Protein AF-0000000080866697 (afdb_homodimer)

Sequence (114 aa):
LCGCNLTGQSCESLSSALQSSNSVLRELDLSNNDLQDSGVKLLSDGLKSPNCQLQILLCGCNLTGQSCESLSSALQSSNSVLRELDLSNNDLQDSGVKLLSDGLKSPNCQLQIL

Secondary structure (DSSP,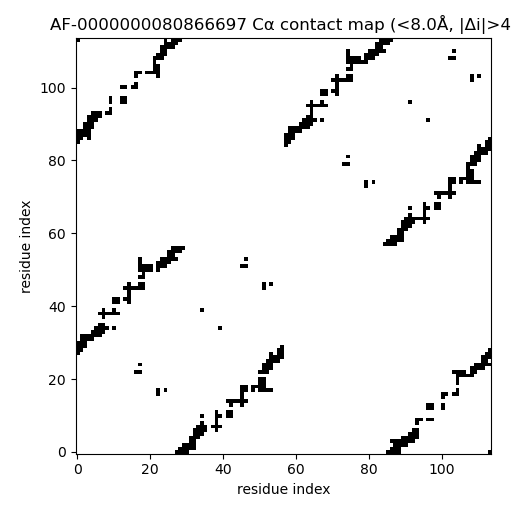 8-state):
-TTS--BGGGHHHHHHHHH-TT----B----SSB-HHHHHHHHHHHHTSTT----B-/-TTS--BTHHHHHHHHHHHSTT----B----SSB-HHHHHHHHHHHHTSTT----B-

InterPro domains:
  IPR001611 Leucine-rich repeat [PF13516] (22-44)
  IPR032675 Leucine-rich repeat domain superfamily [G3DSA:3.80.10.10] (1-57)
  IPR051261 NOD-like receptor [PTHR24106] (1-57)

pLDDT: mean 97.93, std 0.69, range [94.38, 98.69]

Solvent-accessible surface area (backbone atoms only — not comparable to full-atom values): 5248 Å² total; per-residue (Å²): 58,27,34,16,60,32,38,32,77,26,20,55,39,50,14,53,19,33,43,22,81,36,24,54,38,28,30,42,39,62,51,71,47,54,36,60,73,68,14,50,56,42,34,48,58,12,67,67,31,88,37,35,52,64,77,42,110,96,57,59,66,72,44,43,31,78,54,20,54,62,52,14,52,51,32,44,29,82,82,38,75,56,38,71,50,52,50,25,48,21,51,28,30,36,70,12,45,42,42,32,25,57,13,45,37,22,78,34,23,51,40,26,35,52

Structure (mmCIF, N/CA/C/O backbone):
data_AF-0000000080866697-model_v1
#
loop_
_entity.id
_entity.type
_entity.pdbx_description
1 polymer 'Uncharacterized protein'
#
loop_
_atom_site.group_PDB
_atom_site.id
_atom_site.type_symbol
_atom_site.label_atom_id
_atom_site.label_alt_id
_atom_site.label_comp_id
_atom_site.label_asym_id
_atom_site.label_entity_id
_atom_site.label_seq_id
_atom_site.pdbx_PDB_ins_code
_atom_site.Cartn_x
_atom_site.Cartn_y
_atom_site.Cartn_z
_atom_site.occupancy
_atom_site.B_iso_or_equiv
_atom_site.auth_seq_id
_atom_site.auth_comp_id
_atom_site.auth_asym_id
_atom_site.auth_atom_id
_atom_site.pdbx_PDB_model_num
ATOM 1 N N . LEU A 1 1 ? -0.791 -6.301 1.917 1 98.06 1 LEU A N 1
ATOM 2 C CA . LEU A 1 1 ? -0.668 -6.73 0.529 1 98.06 1 LEU A CA 1
ATOM 3 C C . LEU A 1 1 ? -0.055 -8.125 0.445 1 98.06 1 LEU A C 1
ATOM 5 O O . LEU A 1 1 ? 0.398 -8.547 -0.622 1 98.06 1 LEU A O 1
ATOM 9 N N . CYS A 1 2 ? -0.149 -8.812 1.568 1 98.25 2 CYS A N 1
ATOM 10 C CA . CYS A 1 2 ? 0.317 -10.195 1.586 1 98.25 2 CYS A CA 1
ATOM 11 C C . CYS A 1 2 ? -0.46 -11.047 0.586 1 98.25 2 CYS A C 1
ATOM 13 O O . CYS A 1 2 ? -1.691 -11.008 0.559 1 98.25 2 CYS A O 1
ATOM 15 N N . GLY A 1 3 ? 0.201 -11.805 -0.252 1 98.12 3 GLY A N 1
ATOM 16 C CA . GLY A 1 3 ? -0.426 -12.781 -1.133 1 98.12 3 GLY A CA 1
ATOM 17 C C . GLY A 1 3 ? -1.351 -12.148 -2.156 1 98.12 3 GLY A C 1
ATOM 18 O O . GLY A 1 3 ? -2.445 -12.656 -2.408 1 98.12 3 GLY A O 1
ATOM 19 N N . CYS A 1 4 ? -0.923 -11.031 -2.814 1 97.94 4 CYS A N 1
ATOM 20 C CA . CYS A 1 4 ? -1.782 -10.32 -3.756 1 97.94 4 CYS A CA 1
ATOM 21 C C . CYS A 1 4 ? -1.273 -10.477 -5.184 1 97.94 4 CYS A C 1
ATOM 23 O O . CYS A 1 4 ? -1.704 -9.758 -6.082 1 97.94 4 CYS A O 1
ATOM 25 N N . ASN A 1 5 ? -0.37 -11.398 -5.355 1 98.31 5 ASN A N 1
ATOM 26 C CA . ASN A 1 5 ? 0.161 -11.695 -6.68 1 98.31 5 ASN A CA 1
ATOM 27 C C . ASN A 1 5 ? 0.859 -10.484 -7.289 1 98.31 5 ASN A C 1
ATOM 29 O O . ASN A 1 5 ? 0.647 -10.164 -8.461 1 98.31 5 ASN A O 1
ATOM 33 N N . LEU A 1 6 ? 1.734 -9.836 -6.484 1 98.44 6 LEU A N 1
ATOM 34 C CA . LEU A 1 6 ? 2.547 -8.719 -6.953 1 98.44 6 LEU A CA 1
ATOM 35 C C . LEU A 1 6 ? 3.885 -9.211 -7.5 1 98.44 6 LEU A C 1
ATOM 37 O O . LEU A 1 6 ? 4.434 -10.195 -7.008 1 98.44 6 LEU A O 1
ATOM 41 N N . THR A 1 7 ? 4.223 -8.477 -8.523 1 98.38 7 THR A N 1
ATOM 42 C CA . THR A 1 7 ? 5.59 -8.617 -9.008 1 98.38 7 THR A CA 1
ATOM 43 C C . THR A 1 7 ? 6.398 -7.355 -8.734 1 98.38 7 THR A C 1
ATOM 45 O O . THR A 1 7 ? 5.918 -6.438 -8.07 1 98.38 7 THR A O 1
ATOM 48 N N . GLY A 1 8 ? 7.625 -7.352 -9.227 1 98 8 GLY A N 1
ATOM 49 C CA . GLY A 1 8 ? 8.484 -6.195 -9.039 1 98 8 GLY A CA 1
ATOM 50 C C . GLY A 1 8 ? 7.938 -4.938 -9.695 1 98 8 GLY A C 1
ATOM 51 O O . GLY A 1 8 ? 8.391 -3.83 -9.391 1 98 8 GLY A O 1
ATOM 52 N N . GLN A 1 9 ? 7.02 -5.125 -10.539 1 97.25 9 GLN A N 1
ATOM 53 C CA . GLN A 1 9 ? 6.469 -3.982 -11.258 1 97.25 9 GLN A CA 1
ATOM 54 C C . GLN A 1 9 ? 5.684 -3.066 -10.328 1 97.25 9 GLN A C 1
ATOM 56 O O . GLN A 1 9 ? 5.535 -1.874 -10.594 1 97.25 9 GLN A O 1
ATOM 61 N N . SER A 1 10 ? 5.184 -3.525 -9.273 1 97.94 10 SER A N 1
ATOM 62 C CA . SER A 1 10 ? 4.426 -2.736 -8.305 1 97.94 10 SER A CA 1
ATOM 63 C C . SER A 1 10 ? 5.344 -1.863 -7.457 1 97.94 10 SER A C 1
ATOM 65 O O . SER A 1 10 ? 4.902 -0.871 -6.875 1 97.94 10 SER A O 1
ATOM 67 N N . CYS A 1 11 ? 6.625 -2.127 -7.441 1 98.31 11 CYS A N 1
ATOM 68 C CA . CYS A 1 11 ? 7.512 -1.548 -6.438 1 98.31 11 CYS A CA 1
ATOM 69 C C . CYS A 1 11 ? 7.836 -0.097 -6.77 1 98.31 11 CYS A C 1
ATOM 71 O O . CYS A 1 11 ? 8.055 0.717 -5.871 1 98.31 11 CYS A O 1
ATOM 73 N N . GLU A 1 12 ? 7.812 0.196 -7.992 1 98.5 12 GLU A N 1
ATOM 74 C CA . GLU A 1 12 ? 8 1.604 -8.328 1 98.5 12 GLU A CA 1
ATOM 75 C C . GLU A 1 12 ? 6.879 2.463 -7.75 1 98.5 12 GLU A C 1
ATOM 77 O O . GLU A 1 12 ? 7.133 3.531 -7.188 1 98.5 12 GLU A O 1
ATOM 82 N N . SER A 1 13 ? 5.719 2.061 -7.965 1 98.38 13 SER A N 1
ATOM 83 C CA . SER A 1 13 ? 4.566 2.787 -7.441 1 98.38 13 SER A CA 1
ATOM 84 C C . SER A 1 13 ? 4.582 2.82 -5.918 1 98.38 13 SER A C 1
ATOM 86 O O . SER A 1 13 ? 4.328 3.865 -5.312 1 98.38 13 SER A O 1
ATOM 88 N N . LEU A 1 14 ? 4.84 1.698 -5.25 1 98.62 14 LEU A N 1
ATOM 89 C CA . LEU A 1 14 ? 4.918 1.655 -3.793 1 98.62 14 LEU A CA 1
ATOM 90 C C . LEU A 1 14 ? 6.012 2.588 -3.281 1 98.62 14 LEU A C 1
ATOM 92 O O . LEU A 1 14 ? 5.801 3.33 -2.32 1 98.62 14 LEU A O 1
ATOM 96 N N . SER A 1 15 ? 7.102 2.502 -3.994 1 98.69 15 SER A N 1
ATOM 97 C CA . SER A 1 15 ? 8.203 3.385 -3.631 1 98.69 15 SER A CA 1
ATOM 98 C C . SER A 1 15 ? 7.785 4.852 -3.707 1 98.69 15 SER A C 1
ATOM 100 O O . SER A 1 15 ? 8.102 5.637 -2.811 1 98.69 15 SER A O 1
ATOM 102 N N . SER A 1 16 ? 7.172 5.23 -4.719 1 98.56 16 SER A N 1
ATOM 103 C CA . SER A 1 16 ? 6.691 6.598 -4.887 1 98.56 16 SER A CA 1
ATOM 104 C C . SER A 1 16 ? 5.758 7 -3.75 1 98.56 16 SER A C 1
ATOM 106 O O . SER A 1 16 ? 5.816 8.133 -3.262 1 98.56 16 SER A O 1
ATOM 108 N N . ALA A 1 17 ? 4.918 6.105 -3.42 1 98.31 17 ALA A N 1
ATOM 109 C CA . ALA A 1 17 ? 3.996 6.387 -2.322 1 98.31 17 ALA A CA 1
ATOM 110 C C . ALA A 1 17 ? 4.75 6.59 -1.012 1 98.31 17 ALA A C 1
ATOM 112 O O . ALA A 1 17 ? 4.434 7.496 -0.239 1 98.31 17 ALA A O 1
ATOM 113 N N . LEU A 1 18 ? 5.719 5.785 -0.747 1 98.25 18 LEU A N 1
ATOM 114 C CA . LEU A 1 18 ? 6.512 5.879 0.475 1 98.25 18 LEU A CA 1
ATOM 115 C C . LEU A 1 18 ? 7.293 7.188 0.519 1 98.25 18 LEU A C 1
ATOM 117 O O . LEU A 1 18 ? 7.613 7.691 1.599 1 98.25 18 LEU A O 1
ATOM 121 N N . GLN A 1 19 ? 7.547 7.719 -0.648 1 98.12 19 GLN A N 1
ATOM 122 C CA . GLN A 1 19 ? 8.336 8.945 -0.739 1 98.12 19 GLN A CA 1
ATOM 123 C C . GLN A 1 19 ? 7.453 10.18 -0.579 1 98.12 19 GLN A C 1
ATOM 125 O O . GLN A 1 19 ? 7.957 11.289 -0.404 1 98.12 19 GLN A O 1
ATOM 130 N N . SER A 1 20 ? 6.25 10.031 -0.65 1 97.88 20 SER A N 1
ATOM 131 C CA . SER A 1 20 ? 5.34 11.172 -0.537 1 97.88 20 SER A CA 1
ATOM 132 C C . SER A 1 20 ? 5.375 11.766 0.865 1 97.88 20 SER A C 1
ATOM 134 O O . SER A 1 20 ? 5.348 11.039 1.858 1 97.88 20 SER A O 1
ATOM 136 N N . SER A 1 21 ? 5.34 13.07 0.932 1 97.38 21 SER A N 1
ATOM 137 C CA . SER A 1 21 ? 5.34 13.75 2.223 1 97.38 21 SER A CA 1
ATOM 138 C C . SER A 1 21 ? 3.998 13.594 2.93 1 97.38 21 SER A C 1
ATOM 140 O O . SER A 1 21 ? 3.883 13.883 4.125 1 97.38 21 SER A O 1
ATOM 142 N N . ASN A 1 22 ? 3.084 13.133 2.254 1 96.06 22 ASN A N 1
ATOM 143 C CA . ASN A 1 22 ? 1.75 12.969 2.824 1 96.06 22 ASN A CA 1
ATOM 144 C C . ASN A 1 22 ? 1.534 11.555 3.348 1 96.06 22 ASN A C 1
ATOM 146 O O . ASN A 1 22 ? 0.55 11.281 4.039 1 96.06 22 ASN A O 1
ATOM 150 N N . SER A 1 23 ? 2.461 10.633 3.023 1 94.38 23 SER A N 1
ATOM 151 C CA . SER A 1 23 ? 2.283 9.242 3.443 1 94.38 23 SER A CA 1
ATOM 152 C C . SER A 1 23 ? 2.516 9.086 4.941 1 94.38 23 SER A C 1
ATOM 154 O O . SER A 1 23 ? 3.523 9.562 5.473 1 94.38 23 SER A O 1
ATOM 156 N N . VAL A 1 24 ? 1.595 8.383 5.57 1 95.38 24 VAL A N 1
ATOM 157 C CA . VAL A 1 24 ? 1.72 8.125 7.004 1 95.38 24 VAL A CA 1
ATOM 158 C C . VAL A 1 24 ? 1.769 6.621 7.254 1 95.38 24 VAL A C 1
ATOM 160 O O . VAL A 1 24 ? 1.499 6.164 8.367 1 95.38 24 VAL A O 1
ATOM 163 N N . LEU A 1 25 ? 2.082 5.855 6.285 1 97.38 25 LEU A N 1
ATOM 164 C CA . LEU A 1 25 ? 2.115 4.402 6.387 1 97.38 25 LEU A CA 1
ATOM 165 C C . LEU A 1 25 ? 3.225 3.945 7.328 1 97.38 25 LEU A C 1
ATOM 167 O O . LEU A 1 25 ? 4.375 4.363 7.188 1 97.38 25 LEU A O 1
ATOM 171 N N . ARG A 1 26 ? 2.838 3.117 8.266 1 98.25 26 ARG A N 1
ATOM 172 C CA . ARG A 1 26 ? 3.779 2.643 9.273 1 98.25 26 ARG A CA 1
ATOM 173 C C . ARG A 1 26 ? 4.07 1.156 9.094 1 98.25 26 ARG A C 1
ATOM 175 O O . ARG A 1 26 ? 5.141 0.677 9.469 1 98.25 26 ARG A O 1
ATOM 182 N N . GLU A 1 27 ? 3.1 0.376 8.641 1 98.69 27 GLU A N 1
ATOM 183 C CA . GLU A 1 27 ? 3.275 -1.053 8.398 1 98.69 27 GLU A CA 1
ATOM 184 C C . GLU A 1 27 ? 2.807 -1.435 6.996 1 98.69 27 GLU A C 1
ATOM 186 O O . GLU A 1 27 ? 1.707 -1.063 6.578 1 98.69 27 GLU A O 1
ATOM 191 N N . LEU A 1 28 ? 3.654 -2.141 6.242 1 98.69 28 LEU A N 1
ATOM 192 C CA . LEU A 1 28 ? 3.389 -2.658 4.902 1 98.69 28 LEU A CA 1
ATOM 193 C C . LEU A 1 28 ? 3.785 -4.129 4.801 1 98.69 28 LEU A C 1
ATOM 195 O O . LEU A 1 28 ? 4.961 -4.473 4.953 1 98.69 28 LEU A O 1
ATOM 199 N N . ASP A 1 29 ? 2.791 -4.945 4.598 1 98.69 29 ASP A N 1
ATOM 200 C CA . ASP A 1 29 ? 3.076 -6.371 4.465 1 98.69 29 ASP A CA 1
ATOM 201 C C . ASP A 1 29 ? 3.104 -6.793 2.998 1 98.69 29 ASP A C 1
ATOM 203 O O . ASP A 1 29 ? 2.061 -6.855 2.346 1 98.69 29 ASP A O 1
ATOM 207 N N . LEU A 1 30 ? 4.258 -7.184 2.52 1 98.62 30 LEU A N 1
ATOM 208 C CA . LEU A 1 30 ? 4.418 -7.59 1.128 1 98.62 30 LEU A CA 1
ATOM 209 C C . LEU A 1 30 ? 4.773 -9.07 1.031 1 98.62 30 LEU A C 1
ATOM 211 O O . LEU A 1 30 ? 5.227 -9.539 -0.016 1 98.62 30 LEU A O 1
ATOM 215 N N . SER A 1 31 ? 4.531 -9.836 2.1 1 98 31 SER A N 1
ATOM 216 C CA . SER A 1 31 ? 4.887 -11.25 2.111 1 98 31 SER A CA 1
ATOM 217 C C . SER A 1 31 ? 4.09 -12.023 1.066 1 98 31 SER A C 1
ATOM 219 O O . SER A 1 31 ? 3.053 -11.555 0.594 1 98 31 SER A O 1
ATOM 221 N N . ASN A 1 32 ? 4.59 -13.141 0.617 1 97.69 32 ASN A N 1
ATOM 222 C CA . ASN A 1 32 ? 3.943 -14.062 -0.314 1 97.69 32 ASN A CA 1
ATOM 223 C C . ASN A 1 32 ? 3.605 -13.375 -1.636 1 97.69 32 ASN A C 1
ATOM 225 O O . ASN A 1 32 ? 2.48 -13.484 -2.127 1 97.69 32 ASN A O 1
ATOM 229 N N . ASN A 1 33 ? 4.496 -12.516 -2.152 1 98.56 33 ASN A N 1
ATOM 230 C CA . ASN A 1 33 ? 4.539 -11.953 -3.498 1 98.56 33 ASN A CA 1
ATOM 231 C C . ASN A 1 33 ? 5.836 -12.312 -4.215 1 98.56 33 ASN A C 1
ATOM 233 O O . ASN A 1 33 ? 6.691 -13 -3.654 1 98.56 33 ASN A O 1
ATOM 237 N N . ASP A 1 34 ? 5.844 -11.953 -5.488 1 98.44 34 ASP A N 1
ATOM 238 C CA . ASP A 1 34 ? 7.035 -12.273 -6.27 1 98.44 34 ASP A CA 1
ATOM 239 C C . ASP A 1 34 ? 7.738 -11 -6.746 1 98.44 34 ASP A C 1
ATOM 241 O O . ASP A 1 34 ? 7.832 -10.75 -7.949 1 98.44 34 ASP A O 1
ATOM 245 N N . LEU A 1 35 ? 8.398 -10.289 -5.871 1 98.44 35 LEU A N 1
ATOM 246 C CA . LEU A 1 35 ? 8.977 -8.984 -6.168 1 98.44 35 LEU A CA 1
ATOM 247 C C . LEU A 1 35 ? 10.344 -9.133 -6.832 1 98.44 35 LEU A C 1
ATOM 249 O O . LEU A 1 35 ? 10.758 -8.266 -7.598 1 98.44 35 LEU A O 1
ATOM 253 N N . GLN A 1 36 ? 11 -10.234 -6.5 1 97.88 36 GLN A N 1
ATOM 254 C CA . GLN A 1 36 ? 12.352 -10.5 -6.98 1 97.88 36 GLN A CA 1
ATOM 255 C C . GLN A 1 36 ? 13.312 -9.391 -6.57 1 97.88 36 GLN A C 1
ATOM 257 O O . GLN A 1 36 ? 12.898 -8.398 -5.957 1 97.88 36 GLN A O 1
ATOM 262 N N . ASP A 1 37 ? 14.633 -9.609 -6.898 1 97.62 37 ASP A N 1
ATOM 263 C CA . ASP A 1 37 ? 15.695 -8.695 -6.496 1 97.62 37 ASP A CA 1
ATOM 264 C C . ASP A 1 37 ? 15.469 -7.301 -7.074 1 97.62 37 ASP A C 1
ATOM 266 O O . ASP A 1 37 ? 15.734 -6.297 -6.41 1 97.62 37 ASP A O 1
ATOM 270 N N . SER A 1 38 ? 15.047 -7.27 -8.227 1 97.25 38 SER A N 1
ATOM 271 C CA . SER A 1 38 ? 14.836 -5.98 -8.883 1 97.25 38 SER A CA 1
ATOM 272 C C . SER A 1 38 ? 13.758 -5.164 -8.172 1 97.25 38 SER A C 1
ATOM 274 O O . SER A 1 38 ? 13.883 -3.945 -8.047 1 97.25 38 SER A O 1
ATOM 276 N N . GLY A 1 39 ? 12.664 -5.82 -7.785 1 98.19 39 GLY A N 1
ATOM 277 C CA . GLY A 1 39 ? 11.633 -5.117 -7.047 1 98.19 39 GLY A CA 1
ATOM 278 C C . GLY A 1 39 ? 12.125 -4.555 -5.723 1 98.19 39 GLY A C 1
ATOM 279 O O . GLY A 1 39 ? 11.82 -3.41 -5.379 1 98.19 39 GLY A O 1
ATOM 280 N N . VAL A 1 40 ? 12.992 -5.309 -5.027 1 97.94 40 VAL A N 1
ATOM 281 C CA . VAL A 1 40 ? 13.523 -4.883 -3.74 1 97.94 40 VAL A CA 1
ATOM 282 C C . VAL A 1 40 ? 14.414 -3.66 -3.93 1 97.94 40 VAL A C 1
ATOM 284 O O . VAL A 1 40 ? 14.398 -2.736 -3.113 1 97.94 40 VAL A O 1
ATOM 287 N N . LYS A 1 41 ? 15.148 -3.625 -4.992 1 98.12 41 LYS A N 1
ATOM 288 C CA . LYS A 1 41 ? 15.992 -2.469 -5.281 1 98.12 41 LYS A CA 1
ATOM 289 C C . LYS A 1 41 ? 15.156 -1.202 -5.441 1 98.12 41 LYS A C 1
ATOM 291 O O . LYS A 1 41 ? 15.5 -0.152 -4.891 1 98.12 41 LYS A O 1
ATOM 296 N N . LEU A 1 42 ? 14.125 -1.269 -6.16 1 97.88 42 LEU A N 1
ATOM 297 C CA . LEU A 1 42 ? 13.227 -0.135 -6.344 1 97.88 42 LEU A CA 1
ATOM 298 C C . LEU A 1 42 ? 12.602 0.285 -5.02 1 97.88 42 LEU A C 1
ATOM 300 O O . LEU A 1 42 ? 12.547 1.477 -4.703 1 97.88 42 LEU A O 1
ATOM 304 N N . LEU A 1 43 ? 12.133 -0.741 -4.25 1 98.12 43 LEU A N 1
ATOM 305 C CA . LEU A 1 43 ? 11.523 -0.466 -2.953 1 98.12 43 LEU A CA 1
ATOM 306 C C . LEU A 1 43 ? 12.508 0.251 -2.035 1 98.12 43 LEU A C 1
ATOM 308 O O . LEU A 1 43 ? 12.125 1.138 -1.271 1 98.12 43 LEU A O 1
ATOM 312 N N . SER A 1 44 ? 13.742 -0.138 -2.113 1 98.25 44 SER A N 1
ATOM 313 C CA . SER A 1 44 ? 14.773 0.427 -1.252 1 98.25 44 SER A CA 1
ATOM 314 C C . SER A 1 44 ? 14.883 1.938 -1.439 1 98.25 44 SER A C 1
ATOM 316 O O . SER A 1 44 ? 15.141 2.67 -0.481 1 98.25 44 SER A O 1
ATOM 318 N N . ASP A 1 45 ? 14.648 2.449 -2.562 1 97.38 45 ASP A N 1
ATOM 319 C CA . ASP A 1 45 ? 14.68 3.887 -2.809 1 97.38 45 ASP A CA 1
ATOM 320 C C . ASP A 1 45 ? 13.617 4.609 -1.982 1 97.38 45 ASP A C 1
ATOM 322 O O . ASP A 1 45 ? 13.867 5.695 -1.453 1 97.38 45 ASP A O 1
ATOM 326 N N . GLY A 1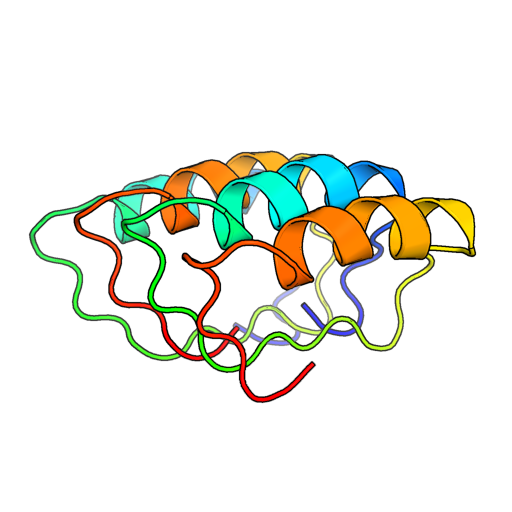 46 ? 12.484 4.027 -1.982 1 97.56 46 GLY A N 1
ATOM 327 C CA . GLY A 1 46 ? 11.422 4.598 -1.171 1 97.56 46 GLY A CA 1
ATOM 328 C C . GLY A 1 46 ? 11.734 4.59 0.313 1 97.56 46 GLY A C 1
ATOM 329 O O . GLY A 1 46 ? 11.445 5.559 1.02 1 97.56 46 GLY A O 1
ATOM 330 N N . LEU A 1 47 ? 12.383 3.574 0.797 1 98.25 47 LEU A N 1
ATOM 331 C CA . LEU A 1 47 ? 12.711 3.412 2.211 1 98.25 47 LEU A CA 1
ATOM 332 C C . LEU A 1 47 ? 13.781 4.41 2.643 1 98.25 47 LEU A C 1
ATOM 334 O O . LEU A 1 47 ? 13.867 4.762 3.82 1 98.25 47 LEU A O 1
ATOM 338 N N . LYS A 1 48 ? 14.523 4.895 1.729 1 98.25 48 LYS A N 1
ATOM 339 C CA . LYS A 1 48 ? 15.609 5.828 2.02 1 98.25 48 LYS A CA 1
ATOM 340 C C . LYS A 1 48 ? 15.086 7.254 2.16 1 98.25 48 LYS A C 1
ATOM 342 O O . LYS A 1 48 ? 15.805 8.141 2.635 1 98.25 48 LYS A O 1
ATOM 347 N N . SER A 1 49 ? 13.93 7.473 1.688 1 98.06 49 SER A N 1
ATOM 348 C CA . SER A 1 49 ? 13.391 8.828 1.669 1 98.06 49 SER A CA 1
ATOM 349 C C . SER A 1 49 ? 13.203 9.367 3.084 1 98.06 49 SER A C 1
ATOM 351 O O . SER A 1 49 ? 12.742 8.648 3.971 1 98.06 49 SER A O 1
ATOM 353 N N . PRO A 1 50 ? 13.477 10.57 3.309 1 97.69 50 PRO A N 1
ATOM 354 C CA . PRO A 1 50 ? 13.211 11.156 4.625 1 97.69 50 PRO A CA 1
ATOM 355 C C . PRO A 1 50 ? 11.727 11.242 4.949 1 97.69 50 PRO A C 1
ATOM 357 O O . PRO A 1 50 ? 11.352 11.453 6.105 1 97.69 50 PRO A O 1
ATOM 360 N N . ASN A 1 51 ? 10.922 11.102 3.943 1 97.88 51 ASN A N 1
ATOM 361 C CA . ASN A 1 51 ? 9.484 11.18 4.145 1 97.88 51 ASN A CA 1
ATOM 362 C C . ASN A 1 51 ? 8.898 9.828 4.543 1 97.88 51 ASN A C 1
ATOM 364 O O . ASN A 1 51 ? 7.742 9.742 4.965 1 97.88 51 ASN A O 1
ATOM 368 N N . CYS A 1 52 ? 9.633 8.812 4.387 1 98.12 52 CYS A N 1
ATOM 369 C CA . CYS A 1 52 ? 9.133 7.477 4.688 1 98.12 52 CYS A CA 1
ATOM 370 C C . CYS A 1 52 ? 8.977 7.281 6.191 1 98.12 52 CYS A C 1
ATOM 372 O O . CYS A 1 52 ? 9.922 7.516 6.953 1 98.12 52 CYS A 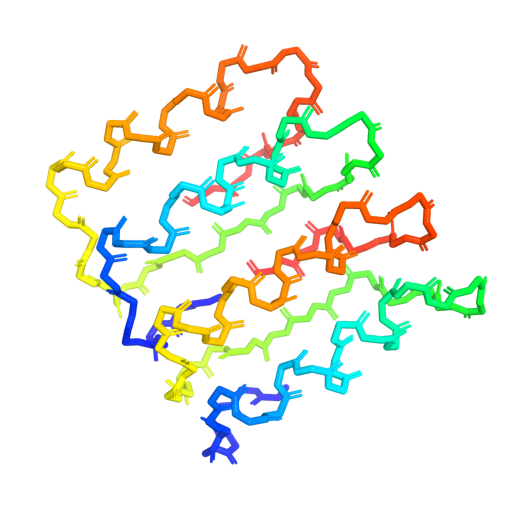O 1
ATOM 374 N N . GLN A 1 53 ? 7.875 6.754 6.535 1 97.44 53 GLN A N 1
ATOM 375 C CA . GLN A 1 53 ? 7.574 6.57 7.953 1 97.4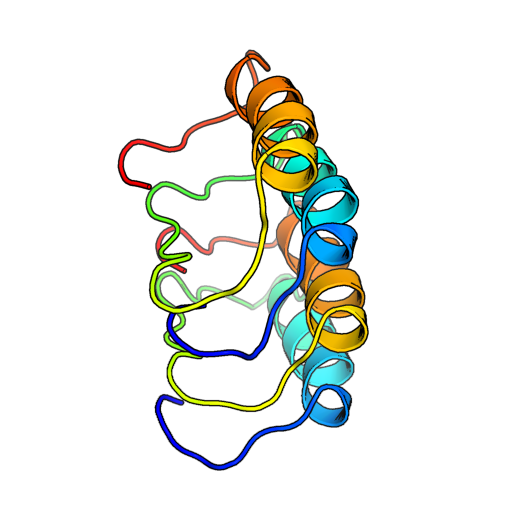4 53 GLN A CA 1
ATOM 376 C C . GLN A 1 53 ? 7.418 5.09 8.297 1 97.44 53 GLN A C 1
ATOM 378 O O . GLN A 1 53 ? 6.98 4.746 9.391 1 97.44 53 GLN A O 1
ATOM 383 N N . LEU A 1 54 ? 7.719 4.168 7.508 1 97.69 54 LEU A N 1
ATOM 384 C CA . LEU A 1 54 ? 7.535 2.738 7.723 1 97.69 54 LEU A CA 1
ATOM 385 C C . LEU A 1 54 ? 8.367 2.254 8.906 1 97.69 54 LEU A C 1
ATOM 387 O O . LEU A 1 54 ? 9.547 2.58 9.016 1 97.69 54 LEU A O 1
ATOM 391 N N . GLN A 1 55 ? 7.738 1.531 9.672 1 98.06 55 GLN A N 1
ATOM 392 C CA . GLN A 1 55 ? 8.406 0.897 10.805 1 98.06 55 GLN A CA 1
ATOM 393 C C . GLN A 1 55 ? 8.453 -0.619 10.633 1 98.06 55 GLN A C 1
ATOM 395 O O . GLN A 1 55 ? 9.383 -1.272 11.125 1 98.06 55 GLN A O 1
ATOM 400 N N . ILE A 1 56 ? 7.445 -1.181 9.953 1 98.38 56 ILE A N 1
ATOM 401 C CA . ILE A 1 56 ? 7.355 -2.621 9.734 1 98.38 56 ILE A CA 1
ATOM 402 C C . ILE A 1 56 ? 7.148 -2.906 8.25 1 98.38 56 ILE A C 1
ATOM 404 O O . ILE A 1 56 ? 6.246 -2.342 7.621 1 98.38 56 ILE A O 1
ATOM 408 N N . LEU A 1 57 ? 7.965 -3.842 7.715 1 97.75 57 LEU A N 1
ATOM 409 C CA . LEU A 1 57 ? 7.863 -4.262 6.32 1 97.75 57 LEU A CA 1
ATOM 410 C C . LEU A 1 57 ? 7.801 -5.781 6.215 1 97.75 57 LEU A C 1
ATOM 412 O O . LEU A 1 57 ? 8.625 -6.484 6.809 1 97.75 57 LEU A O 1
ATOM 416 N N . LEU B 1 1 ? -10.734 -6.875 4.363 1 97.56 1 LEU B N 1
ATOM 417 C CA . LEU B 1 1 ? -11.086 -7.367 3.035 1 97.56 1 LEU B CA 1
ATOM 418 C C . LEU B 1 1 ? -10.227 -8.562 2.652 1 97.56 1 LEU B C 1
ATOM 420 O O . LEU B 1 1 ? -10.281 -9.039 1.515 1 97.56 1 LEU B O 1
ATOM 424 N N . CYS B 1 2 ? -9.609 -9.133 3.551 1 97.94 2 CYS B N 1
ATOM 425 C CA . CYS B 1 2 ? -8.758 -10.297 3.328 1 97.94 2 CYS B CA 1
ATOM 426 C C . CYS B 1 2 ? -9.547 -11.43 2.695 1 97.94 2 CYS B C 1
ATOM 428 O O . CYS B 1 2 ? -10.641 -11.766 3.156 1 97.94 2 CYS B O 1
ATOM 430 N N . GLY B 1 3 ? -8.984 -11.961 1.636 1 97.88 3 GLY B N 1
ATOM 431 C CA . GLY B 1 3 ? -9.516 -13.172 1.041 1 97.88 3 GLY B CA 1
ATOM 432 C C . GLY B 1 3 ? -10.906 -12.984 0.451 1 97.88 3 GLY B C 1
ATOM 433 O O . GLY B 1 3 ? -11.75 -13.883 0.54 1 97.88 3 GLY B O 1
ATOM 434 N N . CYS B 1 4 ? -11.234 -11.906 -0.063 1 97.62 4 CYS B N 1
ATOM 435 C CA . CYS B 1 4 ? -12.562 -11.594 -0.584 1 97.62 4 CYS B CA 1
ATOM 436 C C . CYS B 1 4 ? -12.602 -11.766 -2.098 1 97.62 4 CYS B C 1
ATOM 438 O O . CYS B 1 4 ? -13.57 -11.367 -2.744 1 97.62 4 CYS B O 1
ATOM 440 N N . ASN B 1 5 ? -11.625 -12.234 -2.67 1 97.69 5 ASN B N 1
ATOM 441 C CA . ASN B 1 5 ? -11.5 -12.492 -4.102 1 97.69 5 ASN B CA 1
ATOM 442 C C . ASN B 1 5 ? -11.523 -11.195 -4.902 1 97.69 5 ASN B C 1
ATOM 444 O O . ASN B 1 5 ? -12.156 -11.125 -5.957 1 97.69 5 ASN B O 1
ATOM 448 N N . LEU B 1 6 ? -10.852 -10.133 -4.414 1 98.25 6 LEU B N 1
ATOM 449 C CA . LEU B 1 6 ? -10.742 -8.867 -5.121 1 98.25 6 LEU B CA 1
ATOM 450 C C . LEU B 1 6 ? -9.703 -8.953 -6.238 1 98.25 6 LEU B C 1
ATOM 452 O O . LEU B 1 6 ? -8.703 -9.656 -6.109 1 98.25 6 LEU B O 1
ATOM 456 N N . THR B 1 7 ? -10.07 -8.234 -7.277 1 98.31 7 THR B N 1
ATOM 457 C CA . THR B 1 7 ? -9.102 -8.008 -8.344 1 98.31 7 THR B CA 1
ATOM 458 C C . THR B 1 7 ? -8.641 -6.551 -8.359 1 98.31 7 THR B C 1
ATOM 460 O O . THR B 1 7 ? -9.094 -5.746 -7.543 1 98.31 7 THR B O 1
ATOM 463 N N . GLY B 1 8 ? -7.793 -6.242 -9.32 1 98 8 GLY B N 1
ATOM 464 C CA . GLY B 1 8 ? -7.312 -4.879 -9.469 1 98 8 GLY B CA 1
ATOM 465 C C . GLY B 1 8 ? -8.422 -3.883 -9.758 1 98 8 GLY B C 1
ATOM 466 O O . GLY B 1 8 ? -8.242 -2.676 -9.578 1 98 8 GLY B O 1
ATOM 467 N N . GLN B 1 9 ? -9.578 -4.426 -10.203 1 97.38 9 GLN B N 1
ATOM 468 C CA . GLN B 1 9 ? -10.68 -3.545 -10.57 1 97.38 9 GLN B CA 1
ATOM 469 C C . GLN B 1 9 ? -11.234 -2.814 -9.352 1 97.38 9 GLN B C 1
ATOM 471 O O . GLN B 1 9 ? -11.766 -1.709 -9.469 1 97.38 9 GLN B O 1
ATOM 476 N N . SER B 1 10 ? -11.094 -3.373 -8.273 1 97.88 10 SER B N 1
ATOM 477 C CA . SER B 1 10 ? -11.617 -2.766 -7.051 1 97.88 10 SER B CA 1
ATOM 478 C C . SER B 1 10 ? -10.727 -1.628 -6.57 1 97.88 10 SER B C 1
ATOM 480 O O . SER B 1 10 ? -11.148 -0.798 -5.762 1 97.88 10 SER B O 1
ATOM 482 N N . CYS B 1 11 ? -9.508 -1.46 -7.098 1 98.31 11 CYS B N 1
ATOM 483 C CA . CYS B 1 11 ? -8.5 -0.601 -6.488 1 98.31 11 CYS B CA 1
ATOM 484 C C . CYS B 1 11 ? -8.758 0.864 -6.824 1 98.31 11 CYS B C 1
ATOM 486 O O . CYS B 1 11 ? -8.438 1.752 -6.031 1 98.31 11 CYS B O 1
ATOM 488 N N . GLU B 1 12 ? -9.422 1.074 -7.91 1 98.44 12 GLU B N 1
ATOM 489 C CA . GLU B 1 12 ? -9.789 2.455 -8.211 1 98.44 12 GLU B CA 1
ATOM 490 C C . GLU B 1 12 ? -10.766 3.002 -7.172 1 98.44 12 GLU B C 1
ATOM 492 O O . GLU B 1 12 ? -10.609 4.133 -6.707 1 98.44 12 GLU B O 1
ATOM 497 N N . SER B 1 13 ? -11.719 2.252 -6.953 1 98.44 13 SER B N 1
ATOM 498 C CA . SER B 1 13 ? -12.711 2.66 -5.957 1 98.44 13 SER B CA 1
ATOM 499 C C . SER B 1 13 ? -12.07 2.814 -4.578 1 98.44 13 SER B C 1
ATOM 501 O O . SER B 1 13 ? -12.344 3.787 -3.873 1 98.44 13 SER B O 1
ATOM 503 N N . LEU B 1 14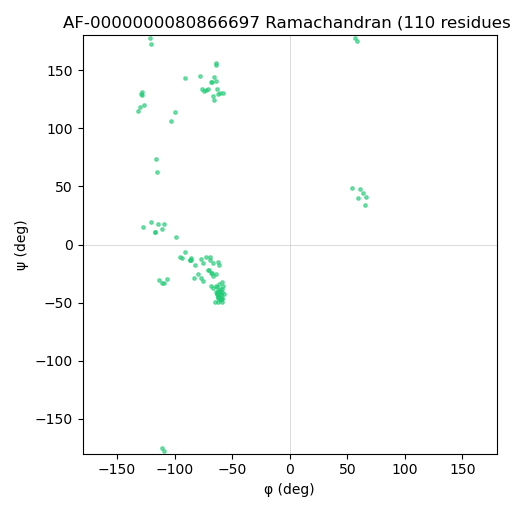 ? -11.219 1.865 -4.129 1 98.5 14 LEU B N 1
ATOM 504 C CA . LEU B 1 14 ? -10.523 1.963 -2.85 1 98.5 14 LEU B CA 1
ATOM 505 C C . LEU B 1 14 ? -9.648 3.211 -2.799 1 98.5 14 LEU B C 1
ATOM 507 O O . LEU B 1 14 ? -9.664 3.943 -1.807 1 98.5 14 LEU B O 1
ATOM 511 N N . SER B 1 15 ? -8.977 3.432 -3.9 1 98.62 15 SER B N 1
ATOM 512 C CA . SER B 1 15 ? -8.125 4.613 -3.988 1 98.62 15 SER B CA 1
ATOM 513 C C . SER B 1 15 ? -8.938 5.895 -3.801 1 98.62 15 SER B C 1
ATOM 515 O O . SER B 1 15 ? -8.523 6.789 -3.061 1 98.62 15 SER B O 1
ATOM 517 N N . SER B 1 16 ? -10.023 5.973 -4.461 1 98.62 16 SER B N 1
ATOM 518 C CA . SER B 1 16 ? -10.898 7.129 -4.336 1 98.62 16 SER B CA 1
ATOM 519 C C . SER B 1 16 ? -11.352 7.328 -2.895 1 98.62 16 SER B C 1
ATOM 521 O O . SER B 1 16 ? -11.406 8.461 -2.402 1 98.62 16 SER B O 1
ATOM 523 N N . ALA B 1 17 ? -11.758 6.332 -2.26 1 98.19 17 ALA B N 1
ATOM 524 C CA . ALA B 1 17 ? -12.188 6.41 -0.867 1 98.19 17 ALA B CA 1
ATOM 525 C C . ALA B 1 17 ? -11.062 6.922 0.028 1 98.19 17 ALA B C 1
ATOM 527 O O . ALA B 1 17 ? -11.289 7.742 0.922 1 98.19 17 ALA B O 1
ATOM 528 N N . LEU B 1 18 ? -9.773 6.461 -0.207 1 98 18 LEU B N 1
ATOM 529 C CA . LEU B 1 18 ? -8.625 6.863 0.597 1 98 18 LEU B CA 1
ATOM 530 C C . LEU B 1 18 ? -8.312 8.344 0.395 1 98 18 LEU B C 1
ATOM 532 O O . LEU B 1 18 ? -7.758 8.992 1.286 1 98 18 LEU B O 1
ATOM 536 N N . GLN B 1 19 ? -8.711 8.891 -0.744 1 97.81 19 GLN B N 1
ATOM 537 C CA . GLN B 1 19 ? -8.414 10.273 -1.093 1 97.81 19 GLN B CA 1
ATOM 538 C C . GLN B 1 19 ? -9.461 11.227 -0.522 1 97.81 19 GLN B C 1
ATOM 540 O O . GLN B 1 19 ? -9.281 12.445 -0.542 1 97.81 19 GLN B O 1
ATOM 545 N N . SER B 1 20 ? -10.508 10.664 -0.059 1 97.81 20 SER B N 1
ATOM 546 C CA . SER B 1 20 ? -11.578 11.5 0.481 1 97.81 20 SER B CA 1
ATOM 547 C C . SER B 1 20 ? -11.148 12.188 1.769 1 97.81 20 SER B C 1
ATOM 549 O O . SER B 1 20 ? -10.508 11.578 2.627 1 97.81 20 SER B O 1
ATOM 551 N N . SER B 1 21 ? -11.555 13.461 1.897 1 97.12 21 SER B N 1
ATOM 552 C CA . SER B 1 21 ? -11.25 14.203 3.119 1 97.12 21 SER B CA 1
ATOM 553 C C . SER B 1 21 ? -12.031 13.656 4.305 1 97.12 21 SER B C 1
ATOM 555 O O . SER B 1 21 ? -11.703 13.93 5.461 1 97.12 21 SER B O 1
ATOM 557 N N . ASN B 1 22 ? -12.992 12.859 4.066 1 97.25 22 ASN B N 1
ATOM 558 C CA . ASN B 1 22 ? -13.805 12.266 5.125 1 97.25 22 ASN B CA 1
ATOM 559 C C . ASN B 1 22 ? -13.242 10.922 5.578 1 97.25 22 ASN B C 1
ATOM 561 O O . ASN B 1 22 ? -13.719 10.352 6.562 1 97.25 22 ASN B O 1
ATOM 565 N N . SER B 1 23 ? -12.188 10.375 4.906 1 95.62 23 SER B N 1
ATOM 566 C CA . SER B 1 23 ? -11.656 9.07 5.27 1 95.62 23 SER B CA 1
ATOM 567 C C . SER B 1 23 ? -10.805 9.148 6.535 1 95.62 23 SER B C 1
ATOM 569 O O . SER B 1 23 ? -9.922 10 6.641 1 95.62 23 SER B O 1
ATOM 571 N N . VAL B 1 24 ? -11.062 8.195 7.418 1 95.94 24 VAL B N 1
ATOM 572 C CA . VAL B 1 24 ? -10.297 8.102 8.656 1 95.94 24 VAL B CA 1
ATOM 573 C C . VAL B 1 24 ? -9.742 6.691 8.82 1 95.94 24 VAL B C 1
ATOM 575 O O . VAL B 1 24 ? -9.383 6.281 9.93 1 95.94 24 VAL B O 1
ATOM 578 N N . LEU B 1 25 ? -9.773 5.977 7.746 1 97.06 25 LEU B N 1
ATOM 579 C CA . LEU B 1 25 ? -9.32 4.59 7.805 1 97.06 25 LEU B CA 1
ATOM 580 C C . LEU B 1 25 ? -7.848 4.512 8.188 1 97.06 25 LEU B C 1
ATOM 582 O O . LEU B 1 25 ? -7.012 5.207 7.605 1 97.06 25 LEU B O 1
ATOM 586 N N . ARG B 1 26 ? -7.5 3.727 9.141 1 98.12 26 ARG B N 1
ATOM 587 C CA . ARG B 1 26 ? -6.133 3.621 9.641 1 98.12 26 ARG B CA 1
ATOM 588 C C . ARG B 1 26 ? -5.508 2.285 9.25 1 98.12 26 ARG B C 1
ATOM 590 O O . ARG B 1 26 ? -4.285 2.176 9.133 1 98.12 26 ARG B O 1
ATOM 597 N N . GLU B 1 27 ? -6.336 1.264 9.188 1 98.44 27 GLU B N 1
ATOM 598 C CA . GLU B 1 27 ? -5.867 -0.074 8.836 1 98.44 27 GLU B CA 1
ATOM 599 C C . GLU B 1 27 ? -6.707 -0.678 7.719 1 98.44 27 GLU B C 1
ATOM 601 O O . GLU B 1 27 ? -7.938 -0.607 7.754 1 98.44 27 GLU B O 1
ATOM 606 N N . LEU B 1 28 ? -5.965 -1.2 6.617 1 98.56 28 LEU B N 1
ATOM 607 C CA . LEU B 1 28 ? -6.59 -1.887 5.492 1 98.56 28 LEU B CA 1
ATOM 608 C C . LEU B 1 28 ? -5.887 -3.211 5.207 1 98.56 28 LEU B C 1
ATOM 610 O O . LEU B 1 28 ? -4.691 -3.234 4.918 1 98.56 28 LEU B O 1
ATOM 614 N N . ASP B 1 29 ? -6.633 -4.309 5.336 1 98.62 29 ASP B N 1
ATOM 615 C CA . ASP B 1 29 ? -6.105 -5.637 5.043 1 98.62 29 ASP B CA 1
ATOM 616 C C . ASP B 1 29 ? -6.598 -6.137 3.688 1 98.62 29 ASP B C 1
ATOM 618 O O . ASP B 1 29 ? -7.754 -6.535 3.551 1 98.62 29 ASP B O 1
ATOM 622 N N . LEU B 1 30 ? -5.703 -6.148 2.693 1 98.56 30 LEU B N 1
ATOM 623 C CA . LEU B 1 30 ? -6.047 -6.594 1.347 1 98.56 30 LEU B CA 1
ATOM 624 C C . LEU B 1 30 ? -5.387 -7.934 1.036 1 98.56 30 LEU B C 1
ATOM 626 O O . LEU B 1 30 ? -5.332 -8.352 -0.124 1 98.56 30 LEU B O 1
ATOM 630 N N . SER B 1 31 ? -4.941 -8.648 2.057 1 98.44 31 SER B N 1
ATOM 631 C CA . SER B 1 31 ? -4.172 -9.875 1.853 1 98.44 31 SER B CA 1
ATOM 632 C C . SER B 1 31 ? -5.008 -10.938 1.155 1 98.44 31 SER B C 1
ATOM 634 O O . SER B 1 31 ? -6.234 -10.938 1.262 1 98.44 31 SER B O 1
ATOM 636 N N . ASN B 1 32 ? -4.316 -11.836 0.472 1 98.12 32 ASN B N 1
ATOM 637 C CA . ASN B 1 32 ? -4.914 -12.992 -0.188 1 98.12 32 ASN B CA 1
ATOM 638 C C . ASN B 1 32 ? -6.043 -12.578 -1.129 1 98.12 32 ASN B C 1
ATOM 640 O O . ASN B 1 32 ? -7.137 -13.148 -1.082 1 98.12 32 ASN B O 1
ATOM 644 N N . ASN B 1 33 ? -5.738 -11.531 -1.996 1 98.5 33 ASN B N 1
ATOM 645 C CA . ASN B 1 33 ? -6.512 -11.148 -3.174 1 98.5 33 ASN B CA 1
ATOM 646 C C . ASN B 1 33 ? -5.668 -11.211 -4.441 1 98.5 33 ASN B C 1
ATOM 648 O O . ASN B 1 33 ? -4.496 -11.594 -4.398 1 98.5 33 ASN B O 1
ATOM 652 N N . ASP B 1 34 ? -6.293 -10.922 -5.562 1 98.31 34 ASP B N 1
ATOM 653 C CA . ASP B 1 34 ? -5.578 -10.938 -6.836 1 98.31 34 ASP B CA 1
ATOM 654 C C . ASP B 1 34 ? -5.516 -9.547 -7.453 1 98.31 34 ASP B C 1
ATOM 656 O O . ASP B 1 34 ? -6 -9.328 -8.562 1 98.31 34 ASP B O 1
ATOM 660 N N . LEU B 1 35 ? -4.871 -8.617 -6.75 1 98.5 35 LEU B N 1
ATOM 661 C CA . LEU B 1 35 ? -4.84 -7.215 -7.16 1 98.5 35 LEU B CA 1
ATOM 662 C C . LEU B 1 35 ? -3.879 -7.016 -8.328 1 98.5 35 LEU B C 1
ATOM 664 O O . LEU B 1 35 ? -4.09 -6.133 -9.164 1 98.5 35 LEU B O 1
ATOM 668 N N . GLN B 1 36 ? -2.875 -7.848 -8.305 1 98 36 GLN B N 1
ATOM 669 C CA . GLN B 1 36 ? -1.829 -7.73 -9.32 1 98 36 GLN B CA 1
ATOM 670 C C . GLN B 1 36 ? -1.214 -6.336 -9.312 1 98 36 GLN B C 1
ATOM 672 O O . GLN B 1 36 ? -1.624 -5.469 -8.539 1 98 36 GLN B O 1
ATOM 677 N N . ASP B 1 37 ? -0.216 -6.125 -10.164 1 98.25 37 ASP B N 1
ATOM 678 C CA . ASP B 1 37 ? 0.573 -4.895 -10.188 1 98.25 37 ASP B CA 1
ATOM 679 C C . ASP B 1 37 ? -0.293 -3.693 -10.555 1 98.25 37 ASP B C 1
ATOM 681 O O . ASP B 1 37 ? -0.103 -2.6 -10.016 1 98.25 37 ASP B O 1
ATOM 685 N N . SER B 1 38 ? -1.119 -3.953 -11.469 1 97.62 38 SER B N 1
ATOM 686 C CA . SER B 1 38 ? -1.96 -2.85 -11.914 1 97.62 38 SER B CA 1
ATOM 687 C C . SER B 1 38 ? -2.842 -2.33 -10.781 1 97.62 38 SER B C 1
ATOM 689 O O . SER B 1 38 ? -3.064 -1.124 -10.664 1 97.62 38 SER B O 1
ATOM 691 N N . GLY B 1 39 ? -3.369 -3.252 -10 1 98.44 39 GLY B N 1
ATOM 692 C CA . GLY B 1 39 ? -4.16 -2.816 -8.859 1 98.44 39 GLY B CA 1
ATOM 693 C C . GLY B 1 39 ? -3.363 -2 -7.859 1 98.44 39 GLY B C 1
ATOM 694 O O . GLY B 1 39 ? -3.836 -0.969 -7.379 1 98.44 39 GLY B O 1
ATOM 695 N N . VAL B 1 40 ? -2.195 -2.395 -7.629 1 98.25 40 VAL B N 1
ATOM 696 C CA . VAL B 1 40 ? -1.342 -1.722 -6.656 1 98.25 40 VAL B CA 1
ATOM 697 C C . VAL B 1 40 ? -0.973 -0.331 -7.168 1 98.25 40 VAL B C 1
ATOM 699 O O . VAL B 1 40 ? -0.861 0.615 -6.383 1 98.25 40 VAL B O 1
ATOM 702 N N . LYS B 1 41 ? -0.778 -0.146 -8.398 1 98.19 41 LYS B N 1
ATOM 703 C CA . LYS B 1 41 ? -0.514 1.171 -8.977 1 98.19 41 LYS B CA 1
ATOM 704 C C . LYS B 1 41 ? -1.662 2.135 -8.688 1 98.19 41 LYS B C 1
ATOM 706 O O . LYS B 1 41 ? -1.435 3.283 -8.305 1 98.19 41 LYS B O 1
ATOM 711 N N . LEU B 1 42 ? -2.801 1.674 -8.953 1 98 42 LEU B N 1
ATOM 712 C CA . LEU B 1 42 ? -3.973 2.492 -8.656 1 98 42 LEU B CA 1
ATOM 713 C C . LEU B 1 42 ? -4.055 2.812 -7.168 1 98 42 LEU B C 1
ATOM 715 O O . LEU B 1 42 ? -4.316 3.955 -6.789 1 98 42 LEU B O 1
ATOM 719 N N . LEU B 1 43 ? -3.887 1.781 -6.344 1 98.44 43 LEU B N 1
ATOM 720 C CA . LEU B 1 43 ? -3.945 1.947 -4.895 1 98.44 43 LEU B CA 1
ATOM 721 C C . LEU B 1 43 ? -2.908 2.961 -4.422 1 98.44 43 LEU B C 1
ATOM 723 O O . LEU B 1 43 ? -3.172 3.746 -3.508 1 98.44 43 LEU B O 1
ATOM 727 N N . SER B 1 44 ? -1.742 2.98 -5.082 1 98.31 44 SER B N 1
ATOM 728 C CA . SER B 1 44 ? -0.651 3.863 -4.688 1 98.31 44 SER B CA 1
ATOM 729 C C . SER B 1 44 ? -1.059 5.328 -4.797 1 98.31 44 SER B C 1
ATOM 731 O O . SER B 1 44 ? -0.629 6.16 -3.992 1 98.31 44 SER B O 1
ATOM 733 N N . ASP B 1 45 ? -1.86 5.648 -5.719 1 97 45 ASP B N 1
ATOM 734 C CA . ASP B 1 45 ? -2.346 7.02 -5.836 1 97 45 ASP B CA 1
ATOM 735 C C . ASP B 1 45 ? -3.107 7.441 -4.586 1 97 45 ASP B C 1
ATOM 737 O O . ASP B 1 45 ? -2.988 8.586 -4.137 1 97 45 ASP B O 1
ATOM 741 N N . GLY B 1 46 ? -3.891 6.547 -4.094 1 97.56 46 GLY B N 1
ATOM 742 C CA . GLY B 1 46 ? -4.613 6.828 -2.863 1 97.56 46 GLY B CA 1
ATOM 743 C C . GLY B 1 46 ? -3.705 7.023 -1.666 1 97.56 46 GLY B C 1
ATOM 744 O O . GLY B 1 46 ? -3.943 7.898 -0.833 1 97.56 46 GLY B O 1
ATOM 745 N N . LEU B 1 4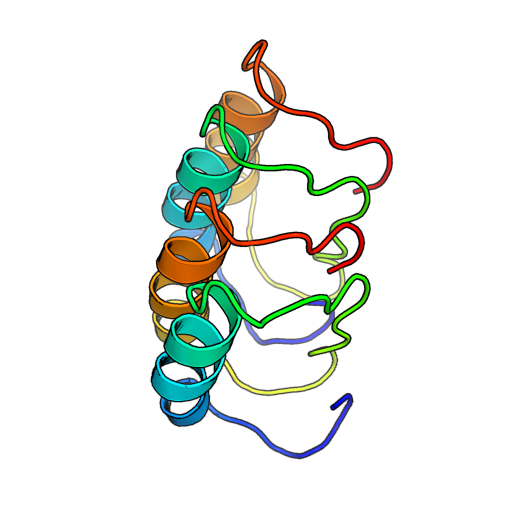7 ? -2.654 6.332 -1.58 1 97.94 47 LEU B N 1
ATOM 746 C CA . LEU B 1 47 ? -1.716 6.371 -0.463 1 97.94 47 LEU B CA 1
ATOM 747 C C . LEU B 1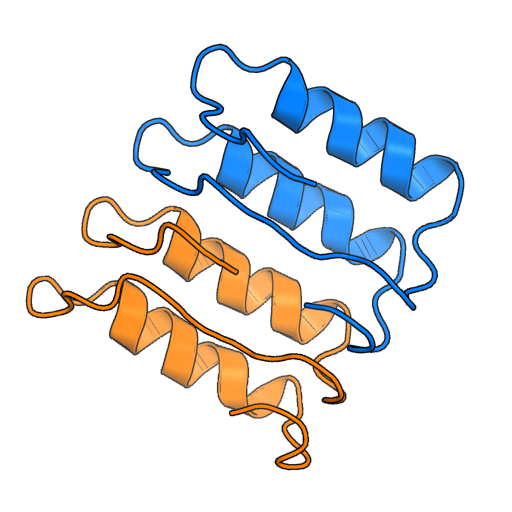 47 ? -0.948 7.688 -0.445 1 97.94 47 LEU B C 1
ATOM 749 O O . LEU B 1 47 ? -0.477 8.125 0.609 1 97.94 47 LEU B O 1
ATOM 753 N N . LYS B 1 48 ? -0.895 8.344 -1.596 1 97.44 48 LYS B N 1
ATOM 754 C CA . LYS B 1 48 ? -0.132 9.578 -1.726 1 97.44 48 LYS B CA 1
ATOM 755 C C . LYS B 1 48 ? -0.975 10.789 -1.326 1 97.44 48 LYS B C 1
ATOM 757 O O . LYS B 1 48 ? -0.454 11.898 -1.197 1 97.44 48 LYS B O 1
ATOM 762 N N . SER B 1 49 ? -2.197 10.555 -1.23 1 97.94 49 SER B N 1
ATOM 763 C CA . SER B 1 49 ? -3.098 11.68 -0.989 1 97.94 49 SER B CA 1
ATOM 764 C C . SER B 1 49 ? -2.855 12.297 0.383 1 97.94 49 SER B C 1
ATOM 766 O O . SER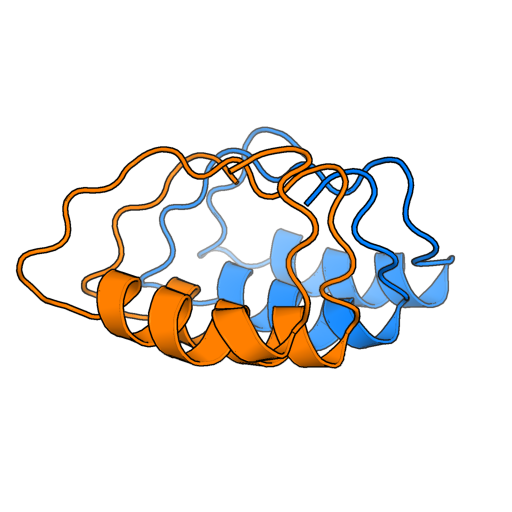 B 1 49 ? -2.666 11.578 1.368 1 97.94 49 SER B O 1
ATOM 768 N N . PRO B 1 50 ? -2.984 13.648 0.498 1 96.94 50 PRO B N 1
ATOM 769 C CA . PRO B 1 50 ? -2.846 14.281 1.811 1 96.94 50 PRO B CA 1
ATOM 770 C C . PRO B 1 50 ? -4 13.953 2.754 1 96.94 50 PRO B C 1
ATOM 772 O O . PRO B 1 50 ? -3.895 14.164 3.963 1 96.94 50 PRO B O 1
ATOM 775 N N . ASN B 1 51 ? -5.012 13.367 2.205 1 97.62 51 ASN B N 1
ATOM 776 C CA . ASN B 1 51 ? -6.164 13.023 3.029 1 97.62 51 ASN B CA 1
ATOM 777 C C . ASN B 1 51 ? -6.074 11.594 3.551 1 97.62 51 ASN B C 1
ATOM 779 O O . ASN B 1 51 ? -6.859 11.188 4.41 1 97.62 51 ASN B O 1
ATOM 783 N N . CYS B 1 52 ? -5.156 10.859 3.01 1 98.06 52 CYS B N 1
ATOM 784 C CA . CYS B 1 52 ? -5.043 9.469 3.416 1 98.06 52 CYS B CA 1
ATOM 785 C C . CYS B 1 52 ? -4.418 9.352 4.801 1 98.06 52 CYS B C 1
ATOM 787 O O . CYS B 1 52 ? -3.342 9.898 5.047 1 98.06 52 CYS B O 1
ATOM 789 N N . GLN B 1 53 ? -5.035 8.555 5.656 1 96.62 53 GLN B N 1
ATOM 790 C CA . GLN B 1 53 ? -4.582 8.375 7.031 1 96.62 53 GLN B CA 1
ATOM 791 C C . GLN B 1 53 ? -4.156 6.934 7.293 1 96.62 53 GLN B C 1
ATOM 793 O O . GLN B 1 53 ? -3.947 6.539 8.438 1 96.62 53 GLN B O 1
ATOM 798 N N . LEU B 1 54 ? -4.02 6.117 6.324 1 97.75 54 LEU B N 1
ATOM 799 C CA . LEU B 1 54 ? -3.723 4.695 6.461 1 97.75 54 LEU B CA 1
ATOM 800 C C . LEU B 1 54 ? -2.334 4.484 7.055 1 97.75 54 LEU B C 1
ATOM 802 O O . LEU B 1 54 ? -1.348 5.012 6.539 1 97.75 54 LEU B O 1
ATOM 806 N N . GLN B 1 55 ? -2.273 3.725 8.172 1 98.25 55 GLN B N 1
ATOM 807 C CA . GLN B 1 55 ? -1.018 3.428 8.852 1 98.25 55 GLN B CA 1
ATOM 808 C C . GLN B 1 55 ? -0.592 1.98 8.617 1 98.25 55 GLN B C 1
ATOM 810 O O . GLN B 1 55 ? 0.6 1.668 8.625 1 98.25 55 GLN B O 1
ATOM 815 N N . ILE B 1 56 ? -1.569 1.115 8.422 1 98.31 56 ILE B N 1
ATOM 816 C CA . ILE B 1 56 ? -1.29 -0.311 8.289 1 98.31 56 ILE B CA 1
ATOM 817 C C . ILE B 1 56 ? -1.906 -0.841 7 1 98.31 56 ILE B C 1
ATOM 819 O O . ILE B 1 56 ? -3.111 -0.706 6.777 1 98.31 56 ILE B O 1
ATOM 823 N N . LEU B 1 57 ? -0.935 -1.352 6.188 1 98.19 57 LEU B N 1
ATOM 824 C CA . LEU B 1 57 ? -1.37 -1.944 4.93 1 98.19 57 LEU B CA 1
ATOM 825 C C . LEU B 1 57 ? -0.747 -3.322 4.73 1 98.19 57 LEU B C 1
ATOM 827 O O . LEU B 1 57 ? 0.468 -3.484 4.867 1 98.19 57 LEU B O 1
#

Radius of gyration: 12.61 Å; Cα contacts (8 Å, |Δi|>4): 278; chains: 2; bounding box: 30×28×23 Å

Foldseek 3Di:
DAQPADELVCLLVVLVLQQDLPDPDAEDDHHNYHHPPNSVVNNVNSVPHPSGRYDYD/DAQPQDELVCLLVVLVLQQDLPDPEAEDDHHPYHHPPNSVVNNVNSVPHPSGNYNYD

Nearest PDB structures (foldseek):
  4im6-assembly1_A  TM=9.599E-01  e=3.136E-04  Homo sapiens
  7wge-assembly1_A  TM=9.537E-01  e=5.105E-04  Homo sapiens
  8tid-assembly1_F  TM=8.961E-01  e=1.434E-01  Tetrahymena thermophila
  4im6-assembly1_A  TM=9.565E-01  e=1.498E-03  Homo sapiens
  7wge-assembly1_A  TM=9.420E-01  e=1.223E-03  Homo sapiens

Organism: Culter alburnus (NCBI:txid194366)